Protein AF-A0A354U4J7-F1 (afdb_monomer_lite)

Foldseek 3Di:
DEEEDDPCCVLQDDDLAQFHHDPDPDVVVRVVRVVSNVPHPCSVVSNVVSCCCCPDPVNVVVVVVVVVVVVD

Secondary structure (DSSP, 8-state):
-EEES-TTHHHH--BTTTBEEE-S--HHHHHHHHHHGGG-TTHHHHHHHHIIIIISHHHHHHHHHHHHHHH-

Structure (mmCIF, N/CA/C/O backbone):
data_AF-A0A354U4J7-F1
#
_entry.id   AF-A0A354U4J7-F1
#
loop_
_atom_site.group_PDB
_atom_site.id
_atom_site.type_symbol
_atom_site.label_atom_id
_atom_site.label_alt_id
_atom_site.label_comp_id
_atom_site.label_asym_id
_atom_site.label_entity_id
_atom_site.label_seq_id
_atom_site.pdbx_PDB_ins_code
_atom_site.Cartn_x
_atom_site.Cartn_y
_atom_site.Cartn_z
_atom_site.occupancy
_atom_site.B_iso_or_equiv
_atom_site.auth_seq_id
_atom_site.auth_comp_id
_atom_site.auth_asym_id
_atom_site.auth_atom_id
_atom_site.pdbx_PDB_model_num
ATOM 1 N N . MET A 1 1 ? -0.099 -5.098 1.162 1.00 91.44 1 MET A N 1
ATOM 2 C CA . MET A 1 1 ? 0.665 -4.069 1.910 1.00 91.44 1 MET A CA 1
ATOM 3 C C . MET A 1 1 ? -0.268 -3.345 2.872 1.00 91.44 1 MET A C 1
ATOM 5 O O . MET A 1 1 ? -1.435 -3.192 2.547 1.00 91.44 1 MET A O 1
ATOM 9 N N . ILE A 1 2 ? 0.210 -2.907 4.032 1.00 95.62 2 ILE A N 1
ATOM 10 C CA . ILE A 1 2 ? -0.569 -2.054 4.937 1.00 95.62 2 ILE A CA 1
ATOM 11 C C . ILE A 1 2 ? 0.284 -0.864 5.361 1.00 95.62 2 ILE A C 1
ATOM 13 O O . ILE A 1 2 ? 1.480 -1.026 5.603 1.00 95.62 2 ILE A O 1
ATOM 17 N N . SER A 1 3 ? -0.319 0.319 5.398 1.00 96.50 3 SER A N 1
ATOM 18 C CA . SER A 1 3 ? 0.339 1.551 5.827 1.00 96.50 3 SER A CA 1
ATOM 19 C C . SER A 1 3 ? -0.671 2.481 6.487 1.00 96.50 3 SER A C 1
ATOM 21 O O . SER A 1 3 ? -1.867 2.420 6.201 1.00 96.50 3 SER A O 1
ATOM 23 N N . THR A 1 4 ? -0.186 3.385 7.331 1.00 95.88 4 THR A N 1
ATOM 24 C CA . THR A 1 4 ? -0.914 4.612 7.666 1.00 95.88 4 THR A CA 1
ATOM 25 C C . THR A 1 4 ? -0.853 5.605 6.499 1.00 95.88 4 THR A C 1
ATOM 27 O O . THR A 1 4 ? -0.083 5.421 5.549 1.00 95.88 4 THR A O 1
ATOM 30 N N . GLU A 1 5 ? -1.661 6.664 6.561 1.00 95.31 5 GLU A N 1
ATOM 31 C CA . GLU A 1 5 ? -1.640 7.756 5.582 1.00 95.31 5 GLU A CA 1
ATOM 32 C C . GLU A 1 5 ? -0.367 8.605 5.724 1.00 95.31 5 GLU A C 1
ATOM 34 O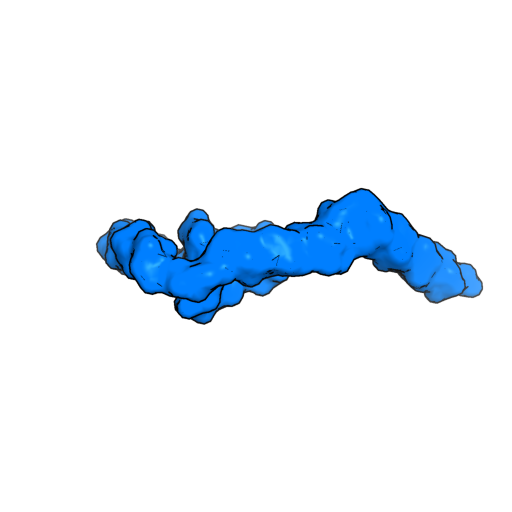 O . GLU A 1 5 ? -0.273 9.524 6.538 1.00 95.31 5 GLU A O 1
ATOM 39 N N . VAL A 1 6 ? 0.642 8.255 4.931 1.00 92.56 6 VAL A N 1
ATOM 40 C CA . VAL A 1 6 ? 1.892 9.004 4.770 1.00 92.56 6 VAL A CA 1
ATOM 41 C C . VAL A 1 6 ? 2.087 9.360 3.299 1.00 92.56 6 VAL A C 1
ATOM 43 O O . VAL A 1 6 ? 1.458 8.772 2.416 1.00 92.56 6 VAL A O 1
ATOM 46 N N . SER A 1 7 ? 2.963 10.325 3.012 1.00 91.38 7 SER A N 1
ATOM 47 C CA . SER A 1 7 ? 3.237 10.720 1.630 1.00 91.38 7 SER A CA 1
ATOM 48 C C . SER A 1 7 ? 3.686 9.522 0.785 1.00 91.38 7 SER A C 1
ATOM 50 O O . SER A 1 7 ? 4.509 8.707 1.201 1.00 91.38 7 SER A O 1
ATOM 52 N N . GLY A 1 8 ? 3.109 9.402 -0.411 1.00 89.38 8 GLY A N 1
ATOM 53 C CA . GLY A 1 8 ? 3.376 8.298 -1.333 1.00 89.38 8 GLY A CA 1
ATOM 54 C C . GLY A 1 8 ? 2.630 6.991 -1.031 1.00 89.38 8 GLY A C 1
ATOM 55 O O . GLY A 1 8 ? 2.656 6.099 -1.876 1.00 89.38 8 GLY A O 1
ATOM 56 N N . ALA A 1 9 ? 1.923 6.863 0.102 1.00 93.38 9 ALA A N 1
ATOM 57 C CA . ALA A 1 9 ? 1.122 5.668 0.389 1.00 93.38 9 ALA A CA 1
ATOM 58 C C . ALA A 1 9 ? 0.024 5.466 -0.671 1.00 93.38 9 ALA A C 1
ATOM 60 O O . ALA A 1 9 ? -0.048 4.401 -1.282 1.00 93.38 9 ALA A O 1
ATOM 61 N N . ASP A 1 10 ? -0.746 6.514 -0.977 1.00 93.25 10 ASP A N 1
ATOM 62 C CA . ASP A 1 10 ? -1.810 6.472 -1.995 1.00 93.25 10 ASP A CA 1
ATOM 63 C C . ASP A 1 10 ? -1.279 6.290 -3.430 1.00 93.25 10 ASP A C 1
ATOM 65 O O . ASP A 1 10 ? -2.006 5.872 -4.333 1.00 93.25 10 ASP A O 1
ATOM 69 N N . ASP A 1 11 ? 0.005 6.572 -3.672 1.00 91.25 11 ASP A N 1
ATOM 70 C CA . ASP A 1 11 ? 0.602 6.377 -4.994 1.00 91.25 11 ASP A CA 1
ATOM 71 C C . ASP A 1 11 ? 0.878 4.905 -5.317 1.00 91.25 11 ASP A C 1
ATOM 73 O O . ASP A 1 11 ? 0.970 4.541 -6.504 1.00 91.25 11 ASP A O 1
ATOM 77 N N . PHE A 1 12 ? 1.029 4.086 -4.273 1.00 91.81 12 PHE A N 1
ATOM 78 C CA . PHE A 1 12 ? 1.523 2.713 -4.342 1.00 91.81 12 PHE A CA 1
ATOM 79 C C . PHE A 1 12 ? 0.538 1.677 -3.787 1.00 91.81 12 PHE A C 1
ATOM 81 O O . PHE A 1 12 ? 0.563 0.513 -4.199 1.00 91.81 12 PHE A O 1
ATOM 88 N N . ILE A 1 13 ? -0.349 2.096 -2.887 1.00 96.06 13 ILE A N 1
ATOM 89 C CA . ILE A 1 13 ? -1.390 1.270 -2.287 1.00 96.06 13 ILE A CA 1
ATOM 90 C C . ILE A 1 13 ? -2.736 1.661 -2.894 1.00 96.06 13 ILE A C 1
ATOM 92 O O . ILE A 1 13 ? -3.157 2.812 -2.867 1.00 96.06 13 ILE A O 1
ATOM 96 N N . ARG A 1 14 ? -3.420 0.667 -3.448 1.00 95.56 14 ARG A N 1
ATOM 97 C CA . ARG A 1 14 ? -4.800 0.724 -3.912 1.00 95.56 14 ARG A CA 1
ATOM 98 C C . ARG A 1 14 ? -5.643 -0.074 -2.928 1.00 95.56 14 ARG A C 1
ATOM 100 O O . ARG A 1 14 ? -5.515 -1.303 -2.871 1.00 95.56 14 ARG A O 1
ATOM 107 N N . ASP A 1 15 ? -6.472 0.639 -2.171 1.00 96.44 15 ASP A N 1
ATOM 108 C CA . ASP A 1 15 ? -7.319 0.071 -1.122 1.00 96.44 15 ASP A CA 1
ATOM 109 C C . ASP A 1 15 ? -8.144 -1.113 -1.646 1.00 96.44 15 ASP A C 1
ATOM 111 O O . ASP A 1 15 ? -8.832 -1.014 -2.663 1.00 96.44 15 ASP A O 1
ATOM 115 N N . GLY A 1 16 ? -8.032 -2.259 -0.968 1.00 96.31 16 GLY A N 1
ATOM 116 C CA . GLY A 1 16 ? -8.733 -3.497 -1.316 1.00 96.31 16 GLY A CA 1
ATOM 117 C C . GLY A 1 16 ? -8.208 -4.228 -2.557 1.00 96.31 16 GLY A C 1
ATOM 118 O O . GLY A 1 16 ? -8.777 -5.248 -2.929 1.00 96.31 16 GLY A O 1
ATOM 119 N N . VAL A 1 17 ? -7.139 -3.743 -3.200 1.00 97.44 17 VAL A N 1
ATOM 120 C CA . VAL A 1 17 ? -6.543 -4.389 -4.385 1.00 97.44 17 VAL A CA 1
ATOM 121 C C . VAL A 1 17 ? -5.178 -4.977 -4.060 1.00 97.44 17 VAL A C 1
ATOM 123 O O . VAL A 1 17 ? -4.951 -6.169 -4.233 1.00 97.44 17 VAL A O 1
ATOM 126 N N . ASN A 1 18 ? -4.246 -4.147 -3.591 1.00 97.56 18 ASN A N 1
ATOM 127 C CA . ASN A 1 18 ? -2.905 -4.597 -3.206 1.00 97.56 18 ASN A CA 1
ATOM 128 C C . ASN A 1 18 ? -2.533 -4.236 -1.764 1.00 97.56 18 ASN A C 1
ATOM 130 O O . ASN A 1 18 ? -1.423 -4.526 -1.295 1.00 97.56 18 ASN A O 1
ATOM 134 N N . GLY A 1 19 ? -3.459 -3.615 -1.044 1.00 97.81 19 GLY A N 1
ATOM 135 C CA . GLY A 1 19 ? -3.255 -3.206 0.326 1.00 97.81 19 GLY A CA 1
ATOM 136 C C . GLY A 1 19 ? -4.376 -2.349 0.875 1.00 97.81 19 GLY A C 1
ATOM 137 O O . GLY A 1 19 ? -5.447 -2.262 0.280 1.00 97.81 19 GLY A O 1
ATOM 138 N N . PHE A 1 20 ? -4.089 -1.718 2.008 1.00 98.06 20 PHE A N 1
ATOM 139 C CA . PHE A 1 20 ? -4.965 -0.750 2.654 1.00 98.06 20 PHE A CA 1
ATOM 140 C C . PHE A 1 20 ? -4.147 0.411 3.229 1.00 98.06 20 PHE A C 1
ATOM 142 O O . PHE A 1 20 ? -3.096 0.187 3.841 1.00 98.06 20 PHE A O 1
ATOM 149 N N . VAL A 1 21 ? -4.656 1.629 3.059 1.00 97.94 21 VAL A N 1
ATOM 150 C CA . VAL A 1 21 ? -4.207 2.839 3.749 1.00 97.94 21 VAL A CA 1
ATOM 151 C C . VAL A 1 21 ? -5.167 3.127 4.901 1.00 97.94 21 VAL A C 1
ATOM 153 O O . VAL A 1 21 ? -6.332 3.480 4.707 1.00 97.94 21 VAL A O 1
ATOM 156 N N . VAL A 1 22 ? -4.676 2.978 6.129 1.00 97.31 22 VAL A N 1
ATOM 157 C CA . VAL A 1 22 ? -5.442 3.259 7.347 1.00 97.31 22 VAL A CA 1
ATOM 158 C C . VAL A 1 22 ? -5.292 4.743 7.686 1.00 97.31 22 VAL A C 1
ATOM 160 O O . VAL A 1 22 ? -4.224 5.198 8.097 1.00 97.31 22 VAL A O 1
ATOM 163 N N . ARG A 1 23 ? -6.367 5.512 7.477 1.00 95.88 23 ARG A N 1
ATOM 164 C CA . ARG A 1 23 ? -6.375 6.986 7.607 1.00 95.88 23 ARG A CA 1
ATOM 165 C C . ARG A 1 23 ? -6.704 7.488 9.015 1.00 95.88 23 ARG A C 1
ATOM 167 O O . ARG A 1 23 ? -6.608 8.676 9.299 1.00 95.88 23 ARG A O 1
ATOM 174 N N . THR A 1 24 ? -7.083 6.589 9.916 1.00 95.69 24 THR A N 1
ATOM 175 C CA . THR A 1 24 ? -7.361 6.900 11.321 1.00 95.69 24 THR A CA 1
ATOM 176 C C . THR A 1 24 ? -6.277 6.309 12.221 1.00 95.69 24 THR A C 1
ATOM 178 O O . THR A 1 24 ? -5.548 5.397 11.836 1.00 95.69 24 THR A O 1
ATOM 181 N N . ARG A 1 25 ? -6.161 6.817 13.452 1.00 93.06 25 ARG A N 1
ATOM 182 C CA . ARG A 1 25 ? -5.268 6.251 14.480 1.00 93.06 25 ARG A CA 1
ATOM 183 C C . ARG A 1 25 ? -5.976 5.179 15.310 1.00 93.06 25 ARG A C 1
ATOM 185 O O . ARG A 1 25 ? -5.883 5.185 16.533 1.00 93.06 25 ARG A O 1
ATOM 192 N N . ASP A 1 26 ? -6.714 4.308 14.635 1.00 96.38 26 ASP A N 1
ATOM 193 C CA . ASP A 1 26 ? -7.446 3.215 15.263 1.00 96.38 26 ASP A CA 1
ATOM 194 C C . ASP A 1 26 ? -6.638 1.908 15.141 1.00 96.38 26 ASP A C 1
ATOM 196 O O . ASP A 1 26 ? -6.464 1.398 14.027 1.00 96.38 26 ASP A O 1
ATOM 200 N N . PRO A 1 27 ? -6.100 1.375 16.254 1.00 96.81 27 PRO A N 1
ATOM 201 C CA . PRO A 1 27 ? -5.319 0.145 16.230 1.00 96.81 27 PRO A CA 1
ATOM 202 C C . PRO A 1 27 ? -6.155 -1.087 15.863 1.00 96.81 27 PRO A C 1
ATOM 204 O O . PRO A 1 27 ? -5.615 -1.996 15.233 1.00 96.81 27 PRO A O 1
ATOM 207 N N . GLU A 1 28 ? -7.450 -1.112 16.194 1.00 98.31 28 GLU A N 1
ATOM 208 C CA . GLU A 1 28 ? -8.329 -2.239 15.862 1.00 98.31 28 GLU A CA 1
ATOM 209 C C . GLU A 1 28 ? -8.578 -2.292 14.358 1.00 98.31 28 GLU A C 1
ATOM 211 O O . GLU A 1 28 ? -8.402 -3.333 13.724 1.00 98.31 28 GLU A O 1
ATOM 216 N N . LEU A 1 29 ? -8.862 -1.137 13.749 1.00 97.56 29 LEU A N 1
ATOM 217 C CA . LEU A 1 29 ? -8.973 -1.035 12.296 1.00 97.56 29 LEU A CA 1
ATOM 218 C C . LEU A 1 29 ? -7.669 -1.452 11.602 1.00 97.56 29 LEU A C 1
ATOM 220 O O . LEU A 1 29 ? -7.698 -2.127 10.573 1.00 97.56 29 LEU A O 1
ATOM 224 N N . TYR A 1 30 ? -6.514 -1.067 12.152 1.00 97.81 30 TYR A N 1
ATOM 225 C CA . TYR A 1 30 ? -5.227 -1.470 11.589 1.00 97.81 30 TYR A CA 1
ATOM 226 C C . TYR A 1 30 ? -5.045 -2.992 11.635 1.00 97.81 30 TYR A C 1
ATOM 228 O O . TYR A 1 30 ? -4.668 -3.589 10.626 1.00 97.81 30 TYR A O 1
ATOM 236 N N . ALA A 1 31 ? -5.350 -3.627 12.770 1.00 97.94 31 ALA A N 1
ATOM 237 C CA . ALA A 1 31 ? -5.281 -5.077 12.929 1.00 97.94 31 ALA A CA 1
ATOM 238 C C . ALA A 1 31 ? -6.255 -5.809 11.989 1.00 97.94 31 ALA A C 1
ATOM 240 O O . ALA A 1 31 ? -5.867 -6.773 11.327 1.00 97.94 31 ALA A O 1
ATOM 241 N N . GLU A 1 32 ? -7.484 -5.310 11.840 1.00 98.12 32 GLU A N 1
ATOM 242 C CA . GLU A 1 32 ? -8.455 -5.833 10.873 1.00 98.12 32 GLU A CA 1
ATOM 243 C C . GLU A 1 32 ? -7.880 -5.813 9.449 1.00 98.12 32 GLU A C 1
ATOM 245 O O . GLU A 1 32 ? -7.919 -6.818 8.735 1.00 98.12 32 GLU A O 1
ATOM 250 N N . LYS A 1 33 ? -7.281 -4.689 9.033 1.00 98.12 33 LYS A N 1
ATOM 251 C CA . LYS A 1 33 ? -6.668 -4.577 7.702 1.00 98.12 33 LYS A CA 1
ATOM 252 C C . LYS A 1 33 ? -5.412 -5.430 7.553 1.00 98.12 33 LYS A C 1
ATOM 254 O O . LYS A 1 33 ? -5.154 -5.904 6.447 1.00 98.12 33 LYS A O 1
ATOM 259 N N . MET A 1 34 ? -4.650 -5.663 8.626 1.00 97.62 34 MET A N 1
ATOM 260 C CA . MET A 1 34 ? -3.525 -6.605 8.605 1.00 97.62 34 MET A CA 1
ATOM 261 C C . MET A 1 34 ? -3.990 -8.027 8.286 1.00 97.62 34 MET A C 1
ATOM 263 O O . MET A 1 34 ? -3.283 -8.737 7.580 1.00 97.62 34 MET A O 1
ATOM 267 N N . LEU A 1 35 ? -5.157 -8.446 8.779 1.00 97.88 35 LEU A N 1
ATOM 268 C CA . LEU A 1 35 ? -5.722 -9.754 8.449 1.00 97.88 35 LEU A CA 1
ATOM 269 C C . LEU A 1 35 ? -6.296 -9.756 7.030 1.00 97.88 35 LEU A C 1
ATOM 271 O O . LEU A 1 35 ? -5.915 -10.593 6.217 1.00 97.88 35 LEU A O 1
ATOM 275 N N . ALA A 1 36 ? -7.125 -8.763 6.694 1.00 97.44 36 ALA A N 1
ATOM 276 C CA . ALA A 1 36 ? -7.783 -8.678 5.391 1.00 97.44 36 ALA A CA 1
ATOM 277 C C . ALA A 1 36 ? -6.798 -8.629 4.210 1.00 97.44 36 ALA A C 1
ATOM 279 O O . ALA A 1 36 ? -7.114 -9.085 3.114 1.00 97.44 36 ALA A O 1
ATOM 280 N N . VAL A 1 37 ? -5.596 -8.072 4.404 1.00 97.00 37 VAL A N 1
ATOM 281 C CA . VAL A 1 37 ? -4.597 -7.970 3.330 1.00 97.00 37 VAL A CA 1
ATOM 282 C C . VAL A 1 37 ? -4.037 -9.324 2.892 1.00 97.00 37 VAL A C 1
ATOM 284 O O . VAL A 1 37 ? -3.543 -9.427 1.770 1.00 97.00 37 VAL A O 1
ATOM 287 N N . LEU A 1 38 ? -4.093 -10.341 3.759 1.00 96.38 38 LEU A N 1
ATOM 288 C CA . LEU A 1 38 ? -3.598 -11.690 3.467 1.00 96.38 38 LEU A CA 1
ATOM 289 C C . LEU A 1 38 ? -4.473 -12.406 2.433 1.00 96.38 38 LEU A C 1
ATOM 291 O O . LEU A 1 38 ? -3.966 -13.224 1.671 1.00 96.38 38 LEU A O 1
ATOM 295 N N . ASP A 1 39 ? -5.753 -12.040 2.369 1.00 96.81 39 ASP A N 1
ATOM 296 C CA . ASP A 1 39 ? -6.746 -12.656 1.489 1.00 96.81 39 ASP A CA 1
ATOM 297 C C . ASP A 1 39 ? -6.915 -11.913 0.153 1.00 96.81 39 ASP A C 1
ATOM 299 O O . ASP A 1 39 ? -7.781 -12.265 -0.648 1.00 96.81 39 ASP A O 1
ATOM 303 N N . LEU A 1 40 ? -6.108 -10.880 -0.121 1.00 97.38 40 LEU A N 1
ATOM 304 C CA . LEU A 1 40 ? -6.218 -10.110 -1.361 1.00 97.38 40 LEU A CA 1
ATOM 305 C C . LEU A 1 40 ? -5.630 -10.879 -2.558 1.00 97.38 40 LEU A C 1
ATOM 307 O O . LEU A 1 40 ? -4.408 -11.049 -2.646 1.00 97.38 40 LEU A O 1
ATOM 311 N N . PRO A 1 41 ? -6.455 -11.291 -3.539 1.00 95.69 41 PRO A N 1
ATOM 312 C CA . P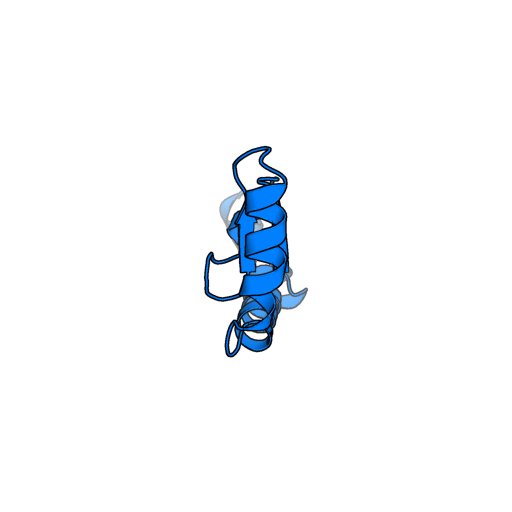RO A 1 41 ? -5.971 -12.054 -4.680 1.00 95.69 41 PRO A CA 1
ATOM 313 C C . PRO A 1 41 ? -5.159 -11.168 -5.633 1.00 95.69 41 PRO A C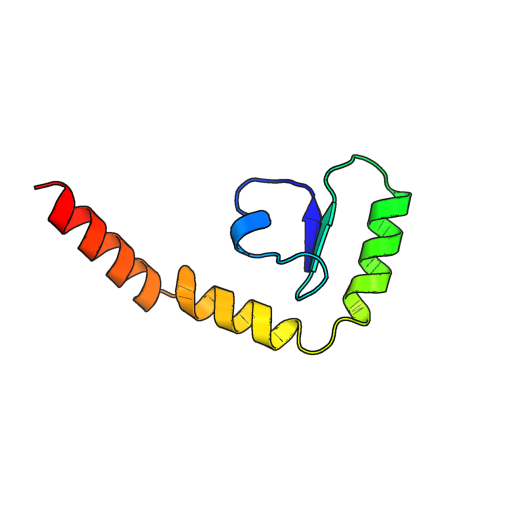 1
ATOM 315 O O . PRO A 1 41 ? -5.610 -10.109 -6.069 1.00 95.69 41 PRO A O 1
ATOM 318 N N . GLY A 1 42 ? -3.962 -11.620 -6.013 1.00 94.56 42 GLY A N 1
ATOM 319 C CA . GLY A 1 42 ? -3.125 -10.928 -7.001 1.00 94.56 42 GLY A CA 1
ATOM 320 C C . GLY A 1 42 ? -2.521 -9.604 -6.515 1.00 94.56 42 GLY A C 1
ATOM 321 O O . GLY A 1 42 ? -2.034 -8.811 -7.334 1.00 94.56 42 GLY A O 1
ATOM 322 N N . ALA A 1 43 ? -2.533 -9.349 -5.203 1.00 96.56 43 ALA A N 1
ATOM 323 C CA . ALA A 1 43 ? -1.946 -8.161 -4.590 1.00 96.56 43 ALA A CA 1
ATOM 324 C C . ALA A 1 43 ? -0.456 -7.988 -4.948 1.00 96.56 43 ALA A C 1
ATOM 326 O O . ALA A 1 43 ? 0.023 -6.868 -5.165 1.00 96.56 43 ALA A O 1
ATOM 327 N N . GLU A 1 44 ? 0.281 -9.093 -5.063 1.00 95.06 44 GLU A N 1
ATOM 328 C CA . GLU A 1 44 ? 1.693 -9.130 -5.440 1.00 95.06 44 GLU A CA 1
ATOM 329 C C . GLU A 1 44 ? 1.914 -8.657 -6.878 1.00 95.06 44 GLU A C 1
ATOM 331 O O . GLU A 1 44 ? 2.829 -7.875 -7.149 1.00 95.06 44 GLU A O 1
ATOM 336 N N . ARG A 1 45 ? 1.034 -9.071 -7.798 1.00 96.75 45 ARG A N 1
ATOM 337 C CA . ARG A 1 45 ? 1.089 -8.665 -9.203 1.00 96.75 45 ARG A CA 1
ATOM 338 C C . ARG A 1 45 ? 0.814 -7.174 -9.337 1.00 96.75 45 ARG A C 1
ATOM 340 O O . ARG A 1 45 ? 1.618 -6.473 -9.941 1.00 96.75 45 ARG A O 1
ATOM 347 N N . CYS A 1 46 ? -0.257 -6.678 -8.715 1.00 95.94 46 CYS A N 1
ATOM 348 C CA . CYS A 1 46 ? -0.584 -5.252 -8.755 1.00 95.94 46 CYS A CA 1
ATOM 349 C C . CYS A 1 46 ? 0.550 -4.390 -8.178 1.00 95.94 46 CYS A C 1
ATOM 351 O O . CYS A 1 46 ? 0.930 -3.388 -8.785 1.00 95.94 46 CYS A O 1
ATOM 353 N N . SER A 1 47 ? 1.117 -4.786 -7.033 1.00 95.38 47 SER A N 1
ATOM 354 C CA . SER A 1 47 ? 2.227 -4.054 -6.407 1.00 95.38 47 SER A CA 1
ATOM 355 C C . SER A 1 47 ? 3.466 -4.024 -7.300 1.00 95.38 47 SER A C 1
ATOM 357 O O . SER A 1 47 ? 4.069 -2.968 -7.487 1.00 95.38 47 SER A O 1
ATOM 359 N N . ARG A 1 48 ? 3.829 -5.163 -7.900 1.00 94.75 48 ARG A N 1
ATOM 360 C CA . ARG A 1 48 ? 4.968 -5.247 -8.819 1.00 94.75 48 ARG A CA 1
ATOM 361 C C . ARG A 1 48 ? 4.756 -4.390 -10.064 1.00 94.75 48 ARG A C 1
ATOM 363 O O . ARG A 1 48 ? 5.662 -3.662 -10.458 1.00 94.75 48 ARG A O 1
ATOM 370 N N . ASP A 1 49 ? 3.578 -4.453 -10.671 1.00 94.00 49 ASP A N 1
ATOM 371 C CA . ASP A 1 49 ? 3.284 -3.707 -11.895 1.00 94.00 49 ASP A CA 1
ATOM 372 C C . ASP A 1 49 ? 3.299 -2.190 -11.637 1.00 94.00 49 ASP A C 1
ATOM 374 O O . ASP A 1 49 ? 3.818 -1.423 -12.451 1.00 94.00 49 ASP A O 1
ATOM 378 N N . LEU A 1 50 ? 2.808 -1.747 -10.471 1.00 92.31 50 LEU A N 1
ATOM 379 C CA . LEU A 1 50 ? 2.929 -0.358 -10.016 1.00 92.31 50 LEU A CA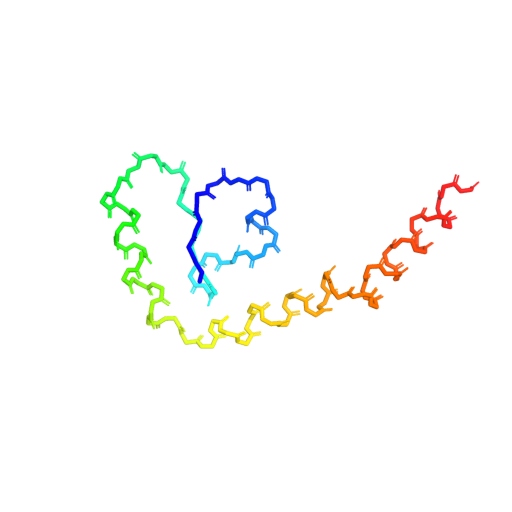 1
ATOM 380 C C . LEU A 1 50 ? 4.392 0.063 -9.843 1.00 92.31 50 LEU A C 1
ATOM 382 O O . LEU A 1 50 ? 4.782 1.114 -10.360 1.00 92.31 50 LEU A O 1
ATOM 386 N N . ALA A 1 51 ? 5.198 -0.766 -9.174 1.00 91.81 51 ALA A N 1
ATOM 387 C CA . ALA A 1 51 ? 6.625 -0.527 -8.980 1.00 91.81 51 ALA A CA 1
ATOM 388 C C . ALA A 1 51 ? 7.346 -0.348 -10.320 1.00 91.81 51 ALA A C 1
ATOM 390 O O . ALA A 1 51 ? 8.016 0.659 -10.541 1.00 91.81 51 ALA A O 1
ATOM 391 N N . LEU A 1 52 ? 7.148 -1.292 -11.243 1.00 90.56 52 LEU A N 1
ATOM 392 C CA . LEU A 1 52 ? 7.790 -1.283 -12.553 1.00 90.56 52 LEU A CA 1
ATOM 393 C C . LEU A 1 52 ? 7.362 -0.081 -13.395 1.00 90.56 52 LEU A C 1
ATOM 395 O O . LEU A 1 52 ? 8.197 0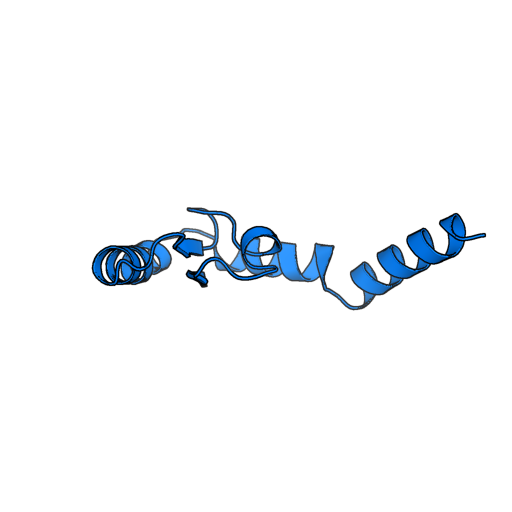.534 -14.055 1.00 90.56 52 LEU A O 1
ATOM 399 N N . LYS A 1 53 ? 6.077 0.280 -13.364 1.00 86.44 53 LYS A N 1
ATOM 400 C CA . LYS A 1 53 ? 5.551 1.373 -14.185 1.00 86.44 53 LYS A CA 1
ATOM 401 C C . LYS A 1 53 ? 5.985 2.751 -13.692 1.00 86.44 53 LYS A C 1
ATOM 403 O O . LYS A 1 53 ? 6.306 3.604 -14.513 1.00 86.44 53 LYS A O 1
ATOM 408 N N . LYS A 1 54 ? 5.932 2.992 -12.380 1.00 85.12 54 LYS A N 1
ATOM 409 C CA . LYS A 1 54 ? 6.111 4.338 -11.814 1.00 85.12 54 LYS A CA 1
ATOM 410 C C . LYS A 1 54 ? 7.511 4.591 -11.258 1.00 85.12 54 LYS A C 1
ATOM 412 O O . LYS A 1 54 ? 7.979 5.719 -11.333 1.00 85.12 54 LYS A O 1
ATOM 417 N N . TYR A 1 55 ? 8.157 3.570 -10.700 1.00 86.94 55 TYR A N 1
ATOM 418 C CA . TYR A 1 55 ? 9.348 3.745 -9.862 1.00 86.94 55 TYR A CA 1
ATOM 419 C C . TYR A 1 55 ? 10.533 2.871 -10.285 1.00 86.94 55 TYR A C 1
ATOM 421 O O . TYR A 1 55 ? 11.553 2.854 -9.600 1.00 86.94 55 TYR A O 1
ATOM 429 N N . SER A 1 56 ? 10.440 2.156 -11.410 1.00 92.06 56 SER A N 1
ATOM 430 C CA . SER A 1 56 ? 11.621 1.532 -12.007 1.00 92.06 56 SER A CA 1
ATOM 431 C C . SER A 1 56 ? 12.591 2.596 -12.500 1.00 92.06 56 SER A C 1
ATOM 433 O O . SER A 1 56 ? 12.183 3.698 -12.865 1.00 92.06 56 SER A O 1
ATOM 435 N N . GLU A 1 57 ? 13.870 2.240 -12.581 1.00 93.19 57 GLU A N 1
ATOM 436 C CA . GLU A 1 57 ? 14.899 3.110 -13.149 1.00 93.19 57 GLU A CA 1
ATOM 437 C C . GLU A 1 57 ? 14.479 3.647 -14.530 1.00 93.19 57 GLU A C 1
ATOM 439 O O . GLU A 1 57 ? 14.470 4.855 -14.759 1.00 93.19 57 GLU A O 1
ATOM 444 N N . ASN A 1 58 ? 14.024 2.760 -15.420 1.00 89.75 58 ASN A N 1
ATOM 445 C CA . ASN A 1 58 ? 13.542 3.136 -16.748 1.00 89.75 58 ASN A CA 1
ATOM 446 C C . ASN A 1 58 ? 12.343 4.098 -16.687 1.00 89.75 58 ASN A C 1
ATOM 448 O O . ASN A 1 58 ? 12.337 5.112 -17.387 1.00 89.75 58 ASN A O 1
ATOM 452 N N . GLY A 1 59 ? 11.340 3.814 -15.849 1.00 86.81 59 GLY A N 1
ATOM 453 C CA . GLY A 1 59 ? 10.164 4.679 -15.693 1.00 86.81 59 GLY A CA 1
ATOM 454 C C . GLY A 1 59 ? 10.515 6.062 -15.135 1.00 86.81 59 GLY A C 1
ATOM 455 O O . GLY A 1 59 ? 10.002 7.085 -15.602 1.00 86.81 59 GLY A O 1
ATOM 456 N N . MET A 1 60 ? 11.454 6.108 -14.190 1.00 91.88 60 MET A N 1
ATOM 457 C CA . MET A 1 60 ? 11.958 7.345 -13.598 1.00 91.88 60 MET A CA 1
ATOM 458 C C . MET A 1 60 ? 12.761 8.170 -14.605 1.00 91.88 60 MET A C 1
ATOM 460 O O . MET A 1 60 ? 12.551 9.380 -14.696 1.00 91.88 60 MET A O 1
ATOM 464 N N . TRP A 1 61 ? 13.615 7.541 -15.418 1.00 92.00 61 TRP A N 1
ATOM 465 C CA . TRP A 1 61 ? 14.357 8.235 -16.476 1.00 92.00 61 TRP A CA 1
ATOM 466 C C . TRP A 1 61 ? 13.444 8.848 -17.536 1.00 92.00 61 TRP A C 1
ATOM 468 O O . TRP A 1 61 ? 13.692 9.975 -17.970 1.00 92.00 61 TRP A O 1
ATOM 478 N N . ILE A 1 62 ? 12.384 8.140 -17.938 1.00 90.69 62 ILE A N 1
ATOM 479 C CA . ILE A 1 62 ? 11.372 8.674 -18.862 1.00 90.69 62 ILE A CA 1
ATOM 480 C C . ILE A 1 62 ? 10.710 9.911 -18.245 1.00 90.69 62 ILE A C 1
ATOM 482 O O . ILE A 1 62 ? 10.714 10.980 -18.857 1.00 90.69 62 ILE A O 1
ATOM 486 N N . THR A 1 63 ? 10.232 9.797 -17.003 1.00 90.12 63 THR A N 1
ATOM 487 C CA . THR A 1 63 ? 9.564 10.894 -16.284 1.00 90.12 63 THR A CA 1
ATOM 488 C C . THR A 1 63 ? 10.473 12.118 -16.129 1.00 90.12 63 THR A C 1
ATOM 490 O O . THR A 1 63 ? 10.055 13.251 -16.380 1.00 90.12 63 THR A O 1
ATOM 493 N N . LEU A 1 64 ? 11.738 11.905 -15.752 1.00 93.50 64 LEU A N 1
ATOM 494 C CA . LEU A 1 64 ? 12.728 12.971 -15.609 1.00 93.50 64 LEU A CA 1
ATOM 495 C C . LEU A 1 64 ? 13.001 13.661 -16.949 1.00 93.50 64 LEU A C 1
ATOM 497 O O . LEU A 1 64 ? 13.014 14.890 -17.016 1.00 93.50 64 LEU A O 1
ATOM 501 N N . ARG A 1 65 ? 13.179 12.888 -18.028 1.00 93.88 65 ARG A N 1
ATOM 502 C CA . ARG A 1 65 ? 13.418 13.427 -19.373 1.00 93.88 65 ARG A CA 1
ATOM 503 C C . ARG A 1 65 ? 12.256 14.301 -19.838 1.00 93.88 65 ARG A C 1
ATOM 505 O O . ARG A 1 65 ? 12.489 15.410 -20.310 1.00 93.88 65 ARG A O 1
ATOM 512 N N . GLU A 1 66 ? 11.019 13.838 -19.677 1.00 93.56 66 GLU A N 1
ATOM 513 C CA . GLU A 1 66 ? 9.826 14.613 -20.035 1.00 93.56 66 GLU A CA 1
ATOM 514 C C . GLU A 1 66 ? 9.727 15.927 -19.253 1.00 93.56 66 GLU A C 1
ATOM 516 O O . GLU A 1 66 ? 9.377 16.964 -19.819 1.00 93.56 66 GLU A O 1
ATOM 521 N N . ARG A 1 67 ? 10.055 15.904 -17.955 1.00 94.75 67 ARG A N 1
ATOM 522 C CA . ARG A 1 67 ? 10.077 17.110 -17.116 1.00 94.75 67 ARG A CA 1
ATOM 523 C C . ARG A 1 67 ? 11.171 18.086 -17.539 1.00 94.75 67 ARG A C 1
ATOM 525 O O . ARG A 1 67 ? 10.888 19.274 -17.644 1.00 94.75 67 ARG A O 1
ATOM 532 N N . LEU A 1 68 ? 12.378 17.598 -17.828 1.00 94.75 68 LEU A N 1
ATOM 533 C CA . LEU A 1 68 ? 13.494 18.430 -18.290 1.00 94.75 68 LEU A CA 1
ATOM 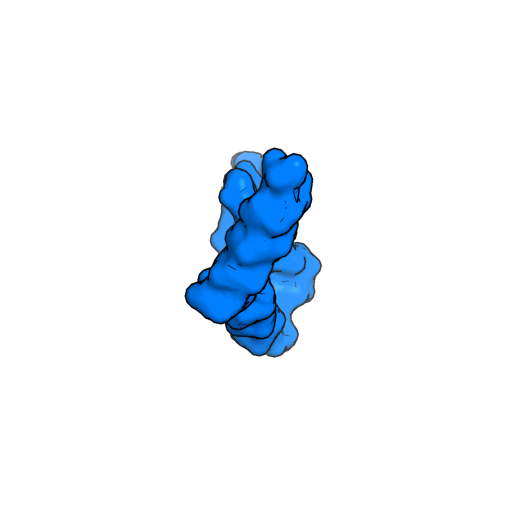534 C C . LEU A 1 68 ? 13.199 19.111 -19.633 1.00 94.75 68 LEU A C 1
ATOM 536 O O . LEU A 1 68 ? 13.558 20.270 -19.815 1.00 94.75 68 LEU A O 1
ATOM 540 N N . LEU A 1 69 ? 12.528 18.419 -20.559 1.00 91.94 69 LEU A N 1
ATOM 541 C CA . LEU A 1 69 ? 12.160 18.984 -21.863 1.00 91.94 69 LEU A CA 1
ATOM 542 C C . LEU A 1 69 ? 11.121 20.108 -21.760 1.00 91.94 69 LEU A C 1
ATOM 544 O O . LEU A 1 69 ? 11.163 21.024 -22.568 1.00 91.94 69 LEU A O 1
ATOM 548 N N . LYS A 1 70 ? 10.212 20.044 -20.779 1.00 92.00 70 LYS A N 1
ATOM 549 C CA . LYS A 1 70 ? 9.167 21.061 -20.544 1.00 92.00 70 LYS A CA 1
ATOM 550 C C . LYS A 1 70 ? 9.636 22.260 -19.719 1.00 92.00 70 LYS A C 1
ATOM 552 O O . LYS A 1 70 ? 8.882 23.213 -19.562 1.00 92.00 70 LYS A O 1
ATOM 557 N N . TRP A 1 71 ? 10.812 22.169 -19.105 1.00 85.44 71 TRP A N 1
ATOM 558 C CA . TRP A 1 71 ? 11.370 23.248 -18.289 1.00 85.44 71 TRP A CA 1
ATOM 559 C C . TRP A 1 71 ? 12.154 24.272 -19.128 1.00 85.44 71 TRP A C 1
ATOM 561 O O . TRP A 1 71 ? 12.385 25.391 -18.677 1.00 85.44 71 TRP A O 1
ATOM 571 N N . LYS A 1 72 ? 12.548 23.895 -20.346 1.00 57.28 72 LYS A N 1
ATOM 572 C CA . LYS A 1 72 ? 13.079 24.821 -21.350 1.00 57.28 72 LYS A CA 1
ATOM 573 C C . LYS A 1 72 ? 11.947 25.516 -22.090 1.00 57.28 72 LYS A C 1
ATOM 575 O O . LYS A 1 72 ? 12.152 26.699 -22.429 1.00 57.28 72 LYS A O 1
#

Radius of gyration: 15.47 Å; chains: 1; bounding box: 24×38×38 Å

pLDDT: mean 93.75, std 5.43, range [57.28, 98.31]

Sequence (72 aa):
MISTEVSGADDFIRDGVNGFVVRTRDPELYAEKMLAVLDLPGAERCSRDLALKKYSENGMWITLRERLLKWK